Protein AF-A0AAW9TVH4-F1 (afdb_monomer)

Mean predicted aligned error: 14.15 Å

Sequence (121 aa):
MVLFCSDPHISPETKENAVSEFISYLFAILVVGPLQAEISERLRGVPSTEIVQAGRACVAAEAPRLLQRAQEDWGWAAANAVGVSVGLIDPASLLAGQNADCDRLVQVLSQSSGGNGDDEA

Structure (mmCIF, N/CA/C/O backbone):
data_AF-A0AAW9TVH4-F1
#
_entry.id   AF-A0AAW9TVH4-F1
#
loop_
_atom_site.group_PDB
_atom_site.id
_atom_site.type_symbol
_atom_site.label_atom_id
_atom_site.label_alt_id
_atom_site.label_comp_id
_atom_site.label_asym_id
_atom_site.label_entity_id
_atom_site.label_seq_id
_atom_site.pdbx_PDB_ins_code
_atom_site.Cartn_x
_atom_site.Cartn_y
_atom_site.Cartn_z
_atom_site.occupancy
_atom_site.B_iso_or_equiv
_atom_site.auth_seq_id
_atom_site.auth_comp_id
_atom_site.auth_asym_id
_atom_site.auth_atom_id
_atom_site.pdbx_PDB_model_num
ATOM 1 N N . MET A 1 1 ? 10.743 4.991 18.189 1.00 36.19 1 MET A N 1
ATOM 2 C CA . MET A 1 1 ? 11.741 4.371 17.294 1.00 36.19 1 MET A CA 1
ATOM 3 C C . MET A 1 1 ? 11.612 5.009 15.915 1.00 36.19 1 MET A C 1
ATOM 5 O O . MET A 1 1 ? 11.168 4.384 14.968 1.00 36.19 1 MET A O 1
ATOM 9 N N . VAL A 1 2 ? 11.919 6.300 15.836 1.00 37.19 2 VAL A N 1
ATOM 10 C CA . VAL A 1 2 ? 12.184 6.993 14.575 1.00 37.19 2 VAL A CA 1
ATOM 11 C C . VAL A 1 2 ? 13.697 6.962 14.490 1.00 37.19 2 VAL A C 1
ATOM 13 O O . VAL A 1 2 ? 14.363 7.597 15.306 1.00 37.19 2 VAL A O 1
ATOM 16 N N . LEU A 1 3 ? 14.233 6.134 13.599 1.00 36.94 3 LEU A N 1
ATOM 17 C CA . LEU A 1 3 ? 15.635 6.202 13.205 1.00 36.94 3 LEU A CA 1
ATOM 18 C C . LEU A 1 3 ? 15.798 7.499 12.405 1.00 36.94 3 LEU A C 1
ATOM 20 O O . LEU A 1 3 ? 15.817 7.503 11.181 1.00 36.94 3 LEU A O 1
ATOM 24 N N . PHE A 1 4 ? 15.828 8.622 13.123 1.00 43.50 4 PHE A N 1
ATOM 25 C CA . PHE A 1 4 ? 16.483 9.819 12.632 1.00 43.50 4 PHE A CA 1
ATOM 26 C C . PHE A 1 4 ? 17.945 9.434 12.457 1.00 43.50 4 PHE A C 1
ATOM 28 O O . PHE A 1 4 ? 18.582 8.984 13.409 1.00 43.50 4 PHE A O 1
ATOM 35 N N . CYS A 1 5 ? 18.449 9.563 11.237 1.00 39.28 5 CYS A N 1
ATOM 36 C CA . CYS A 1 5 ? 19.869 9.515 10.949 1.00 39.28 5 CYS A CA 1
ATOM 37 C C . CYS A 1 5 ? 20.583 10.544 11.837 1.00 39.28 5 CYS A C 1
ATOM 39 O O . CYS A 1 5 ? 20.646 11.728 11.519 1.00 39.28 5 CYS A O 1
ATOM 41 N N . SER A 1 6 ? 21.077 10.094 12.988 1.00 57.03 6 SER A N 1
ATOM 42 C CA . SER A 1 6 ? 22.138 10.761 13.722 1.00 57.03 6 SER A CA 1
ATOM 43 C C . SER A 1 6 ? 23.423 10.569 12.932 1.00 57.03 6 SER A C 1
ATOM 45 O O . SER A 1 6 ? 24.082 9.545 13.085 1.00 57.03 6 SER A O 1
ATOM 47 N N . ASP A 1 7 ? 23.783 11.563 12.125 1.00 41.31 7 ASP A N 1
ATOM 48 C CA . ASP A 1 7 ? 25.189 11.836 11.846 1.00 41.31 7 ASP A CA 1
ATOM 49 C C . ASP A 1 7 ? 25.525 13.281 12.265 1.00 41.31 7 ASP A C 1
ATOM 51 O O . ASP A 1 7 ? 25.044 14.241 11.656 1.00 41.31 7 ASP A O 1
ATOM 55 N N . PRO A 1 8 ? 26.282 13.460 13.361 1.00 55.34 8 PRO A N 1
ATOM 56 C CA . PRO A 1 8 ? 26.840 14.733 13.780 1.00 55.34 8 PRO A CA 1
ATOM 57 C C . PRO A 1 8 ? 28.221 14.937 13.141 1.00 55.34 8 PRO A C 1
ATOM 59 O O . PRO A 1 8 ? 29.240 14.881 13.828 1.00 55.34 8 PRO A O 1
ATOM 62 N N . HIS A 1 9 ? 28.278 15.211 11.840 1.00 41.50 9 HIS A N 1
ATOM 63 C CA . HIS A 1 9 ? 29.505 15.713 11.221 1.00 41.50 9 HIS A CA 1
ATOM 64 C C . HIS A 1 9 ? 29.212 16.822 10.208 1.00 41.50 9 HIS A C 1
ATOM 66 O O . HIS A 1 9 ? 29.322 16.676 8.993 1.00 41.50 9 HIS A O 1
ATOM 72 N N . ILE A 1 10 ? 28.841 17.984 10.749 1.00 51.88 10 ILE A N 1
ATOM 73 C CA . ILE A 1 10 ? 28.754 19.237 10.006 1.00 51.88 10 ILE A CA 1
ATOM 74 C C . ILE A 1 10 ? 30.182 19.675 9.616 1.00 51.88 10 ILE A C 1
ATOM 76 O O . ILE A 1 10 ? 30.981 20.083 10.456 1.00 51.88 10 ILE A O 1
ATOM 80 N N . SER A 1 11 ? 30.530 19.555 8.334 1.00 41.00 11 SER A N 1
ATOM 81 C CA . SER A 1 11 ? 31.696 20.216 7.734 1.00 41.00 11 SER A CA 1
ATOM 82 C C . SER A 1 11 ? 31.343 20.679 6.308 1.00 41.00 11 SER A C 1
ATOM 84 O O . SER A 1 11 ? 30.529 20.028 5.651 1.00 41.00 11 SER A O 1
ATOM 86 N N . PRO A 1 12 ? 31.840 21.844 5.856 1.00 50.72 12 PRO A N 1
ATOM 87 C CA . PRO A 1 12 ? 31.104 22.725 4.948 1.00 50.72 12 PRO A CA 1
ATOM 88 C C . PRO A 1 12 ? 31.398 22.488 3.458 1.00 50.72 12 PRO A C 1
ATOM 90 O O . PRO A 1 12 ? 32.434 22.910 2.957 1.00 50.72 12 PRO A O 1
ATOM 93 N N . GLU A 1 13 ? 30.430 21.937 2.723 1.00 49.34 13 GLU A N 1
ATOM 94 C CA . GLU A 1 13 ? 30.372 21.990 1.250 1.00 49.34 13 GLU A CA 1
ATOM 95 C C . GLU A 1 13 ? 29.101 22.761 0.833 1.00 49.34 13 GLU A C 1
ATOM 97 O O . GLU A 1 13 ? 28.044 22.214 0.520 1.00 49.34 13 GLU A O 1
ATOM 102 N N . THR A 1 14 ? 29.173 24.093 0.902 1.00 55.88 14 THR A N 1
ATOM 103 C CA . THR A 1 14 ? 28.037 25.041 0.866 1.00 55.88 14 THR A CA 1
ATOM 104 C C . THR A 1 14 ? 27.319 25.168 -0.497 1.00 55.88 14 THR A C 1
ATOM 106 O O . THR A 1 14 ? 26.547 26.104 -0.691 1.00 55.88 14 THR A O 1
ATOM 109 N N . LYS A 1 15 ? 27.536 24.266 -1.468 1.00 53.19 15 LYS A N 1
ATOM 110 C CA . LYS A 1 15 ? 26.851 24.317 -2.781 1.00 53.19 15 LYS A CA 1
ATOM 111 C C . LYS A 1 15 ? 25.937 23.126 -3.086 1.00 53.19 15 LYS A C 1
ATOM 113 O O . LYS A 1 15 ? 24.888 23.347 -3.685 1.00 53.19 15 LYS A O 1
ATOM 118 N N . GLU A 1 16 ? 26.252 21.915 -2.633 1.00 57.00 16 GLU A N 1
ATOM 119 C CA . GLU A 1 16 ? 25.417 20.720 -2.880 1.00 57.00 16 GLU A CA 1
ATOM 120 C C . GLU A 1 16 ? 24.282 20.545 -1.859 1.00 57.00 16 GLU A C 1
ATOM 122 O O . GLU A 1 16 ? 23.209 20.034 -2.190 1.00 57.00 16 GLU A O 1
ATOM 127 N N . ASN A 1 17 ? 24.444 21.095 -0.653 1.00 56.56 17 ASN A N 1
ATOM 128 C CA . ASN A 1 17 ? 23.432 21.016 0.404 1.00 56.56 17 ASN A CA 1
ATOM 129 C C . ASN A 1 17 ? 22.156 21.802 0.073 1.00 56.56 17 ASN A C 1
ATOM 131 O O . ASN A 1 17 ? 21.079 21.420 0.512 1.00 56.56 17 ASN A O 1
ATOM 135 N N . ALA A 1 18 ? 22.251 22.866 -0.731 1.00 68.88 18 ALA A N 1
ATOM 136 C CA . ALA A 1 18 ? 21.094 23.684 -1.091 1.00 68.88 18 ALA A CA 1
ATOM 137 C C . ALA A 1 18 ? 20.080 22.907 -1.942 1.00 68.88 18 ALA A C 1
ATOM 139 O O . ALA A 1 18 ? 18.878 23.095 -1.784 1.00 68.88 18 ALA A O 1
ATOM 140 N N . VAL A 1 19 ? 20.556 22.014 -2.818 1.00 76.94 19 VAL A N 1
ATOM 141 C CA . VAL A 1 19 ? 19.687 21.191 -3.671 1.00 76.94 19 VAL A CA 1
ATOM 142 C C . VAL A 1 19 ? 19.042 20.076 -2.851 1.00 76.94 19 VAL A C 1
ATOM 144 O O . VAL A 1 19 ? 17.841 19.858 -2.972 1.00 76.94 19 VAL A O 1
ATOM 147 N N . SER A 1 20 ? 19.807 19.420 -1.974 1.00 81.56 20 SER A N 1
ATOM 148 C CA . SER A 1 20 ? 19.280 18.373 -1.089 1.00 81.56 20 SER A CA 1
ATOM 149 C C . SER A 1 20 ? 18.246 18.922 -0.093 1.00 81.56 20 SER A C 1
ATOM 151 O O . SER A 1 20 ? 17.144 18.384 0.011 1.00 81.56 20 SER A O 1
ATOM 153 N N . GLU A 1 21 ? 18.539 20.052 0.561 1.00 79.31 21 GLU A N 1
ATOM 154 C CA . GLU A 1 21 ? 17.604 20.749 1.460 1.00 79.31 21 GLU A CA 1
ATOM 155 C C . GLU A 1 21 ? 16.351 21.226 0.720 1.00 79.31 21 GLU A C 1
ATOM 157 O O . GLU A 1 21 ? 15.237 21.053 1.210 1.00 79.31 21 GLU A O 1
ATOM 162 N N . PHE A 1 22 ? 16.506 21.773 -0.490 1.00 85.31 22 PHE A N 1
ATOM 163 C CA . PHE A 1 22 ? 15.375 22.201 -1.310 1.00 85.31 22 PHE A CA 1
ATOM 164 C C . PHE A 1 22 ? 14.485 21.023 -1.717 1.00 85.31 22 PHE A C 1
ATOM 166 O O . PHE A 1 22 ? 13.265 21.120 -1.602 1.00 85.31 22 PHE A O 1
ATOM 173 N N . ILE A 1 23 ? 15.066 19.895 -2.138 1.00 84.88 23 ILE A N 1
ATOM 174 C CA . ILE A 1 23 ? 14.305 18.688 -2.492 1.00 84.88 23 ILE A CA 1
ATOM 175 C C . ILE A 1 23 ? 13.609 18.102 -1.257 1.00 84.88 23 ILE A C 1
ATOM 177 O O . ILE A 1 23 ? 12.433 17.752 -1.338 1.00 84.88 23 ILE A O 1
ATOM 181 N N . SER A 1 24 ? 14.285 18.050 -0.107 1.00 82.38 24 SER A N 1
ATOM 182 C CA . SER A 1 24 ? 13.698 17.598 1.162 1.00 82.38 24 SER A CA 1
ATOM 183 C C . SER A 1 24 ? 12.522 18.487 1.594 1.00 82.38 24 SE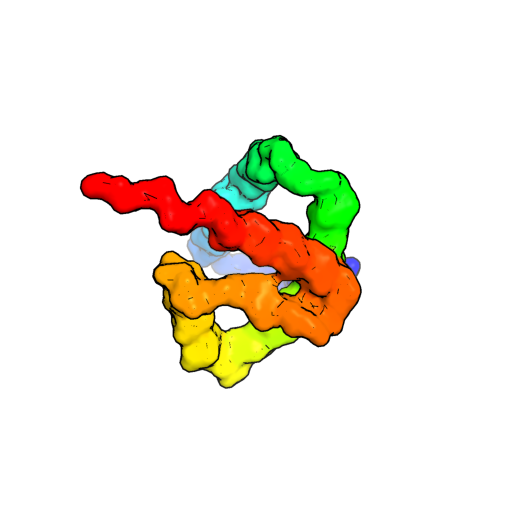R A C 1
ATOM 185 O O . SER A 1 24 ? 11.448 17.995 1.949 1.00 82.38 24 SER A O 1
ATOM 187 N N . TYR A 1 25 ? 12.672 19.808 1.467 1.00 82.19 25 TYR A N 1
ATOM 188 C CA . TYR A 1 25 ? 11.626 20.788 1.764 1.00 82.19 25 TYR A CA 1
ATOM 189 C C . TYR A 1 25 ? 10.443 20.704 0.790 1.00 82.19 25 TYR A C 1
ATOM 191 O O . TYR A 1 25 ? 9.285 20.738 1.212 1.00 82.19 25 TYR A O 1
ATOM 199 N N . LEU A 1 26 ? 10.713 20.522 -0.507 1.00 82.06 26 LEU A N 1
ATOM 200 C CA . LEU A 1 26 ? 9.676 20.270 -1.507 1.00 82.06 26 LEU A CA 1
ATOM 201 C C . LEU A 1 26 ? 8.928 18.972 -1.217 1.00 82.06 26 LEU A C 1
ATOM 203 O O . LEU A 1 26 ? 7.707 18.959 -1.316 1.00 82.06 26 LEU A O 1
ATOM 207 N N . PHE A 1 27 ? 9.616 17.905 -0.814 1.00 82.19 27 PHE A N 1
ATOM 208 C CA . PHE A 1 27 ? 8.966 16.652 -0.439 1.00 82.19 27 PHE A CA 1
ATOM 209 C C . PHE A 1 27 ? 8.090 16.835 0.810 1.00 82.19 27 PHE A C 1
ATOM 211 O O . PHE A 1 27 ? 6.944 16.392 0.838 1.00 82.19 27 PHE A O 1
ATOM 218 N N . ALA A 1 28 ? 8.561 17.568 1.820 1.00 80.25 28 ALA A N 1
ATOM 219 C CA . ALA A 1 28 ? 7.755 17.889 2.996 1.00 80.25 28 ALA A CA 1
ATOM 220 C C . ALA A 1 28 ? 6.484 18.685 2.630 1.00 80.25 28 ALA A C 1
ATOM 222 O O . ALA A 1 28 ? 5.390 18.353 3.085 1.00 80.25 28 ALA A O 1
ATOM 223 N N . ILE A 1 29 ? 6.584 19.694 1.764 1.00 76.44 29 ILE A N 1
ATOM 224 C CA . ILE A 1 29 ? 5.424 20.521 1.394 1.00 76.44 29 ILE A CA 1
ATOM 225 C C . ILE A 1 29 ? 4.492 19.807 0.419 1.00 76.44 29 ILE A C 1
ATOM 227 O O . ILE A 1 29 ? 3.280 19.900 0.583 1.00 76.44 29 ILE A O 1
ATOM 231 N N . LEU A 1 30 ? 5.033 19.108 -0.581 1.00 74.94 30 LEU A N 1
ATOM 232 C CA . LEU A 1 30 ? 4.274 18.505 -1.682 1.00 74.94 30 LEU A CA 1
ATOM 233 C C . LEU A 1 30 ? 3.852 17.059 -1.428 1.00 74.94 30 LEU A C 1
ATOM 235 O O . LEU A 1 30 ? 3.011 16.555 -2.161 1.00 74.94 30 LEU A O 1
ATOM 239 N N . VAL A 1 31 ? 4.405 16.379 -0.423 1.00 73.50 31 VAL A N 1
ATOM 240 C CA . VAL A 1 31 ? 3.998 15.012 -0.059 1.00 73.50 31 VAL A CA 1
ATOM 241 C C . VAL A 1 31 ? 3.352 14.999 1.321 1.00 73.50 31 VAL A C 1
ATOM 243 O O . VAL A 1 31 ? 2.240 14.501 1.461 1.00 73.50 31 VAL A O 1
ATOM 246 N N . VAL A 1 32 ? 3.972 15.599 2.344 1.00 67.38 32 VAL A N 1
ATOM 247 C CA . VAL A 1 32 ? 3.408 15.576 3.713 1.00 67.38 32 VAL A CA 1
ATOM 248 C C . VA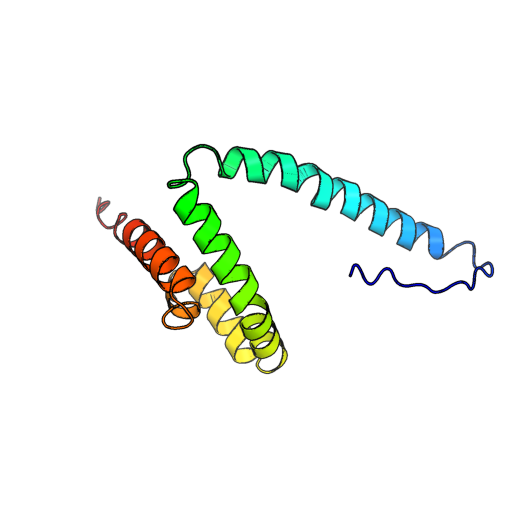L A 1 32 ? 2.243 16.562 3.870 1.00 67.38 32 VAL A C 1
ATOM 250 O O . VAL A 1 32 ? 1.262 16.250 4.549 1.00 67.38 32 VAL A O 1
ATOM 253 N N . GLY A 1 33 ? 2.329 17.732 3.229 1.00 64.25 33 GLY A N 1
ATOM 254 C CA . GLY A 1 33 ? 1.272 18.749 3.215 1.00 64.25 33 GLY A CA 1
ATOM 255 C C . GLY A 1 33 ? -0.046 18.269 2.583 1.00 64.25 33 GLY A C 1
ATOM 256 O O . GLY A 1 33 ? -1.065 18.236 3.277 1.00 64.25 33 GLY A O 1
ATOM 257 N N . PRO A 1 34 ? -0.066 17.873 1.297 1.00 61.56 34 PRO A N 1
ATOM 258 C CA . PRO A 1 34 ? -1.301 17.494 0.614 1.00 61.56 34 PRO A CA 1
ATOM 259 C C . PRO A 1 34 ? -1.884 16.164 1.091 1.00 61.56 34 PRO A C 1
ATOM 261 O O . PRO A 1 34 ? -3.108 16.022 1.080 1.00 61.56 34 PRO A O 1
ATOM 264 N N . LEU A 1 35 ? -1.066 15.224 1.590 1.00 57.75 35 LEU A N 1
ATOM 265 C CA . LEU A 1 35 ? -1.598 13.945 2.069 1.00 57.75 35 LEU A CA 1
ATOM 266 C C . LEU A 1 35 ? -2.628 14.110 3.190 1.00 57.75 35 LEU A C 1
ATOM 268 O O . LEU A 1 35 ? -3.616 13.385 3.218 1.00 57.75 35 LEU A O 1
ATOM 272 N N . GLN A 1 36 ? -2.449 15.054 4.112 1.00 57.19 36 GLN A N 1
ATOM 273 C CA . GLN A 1 36 ? -3.334 15.146 5.279 1.00 57.19 36 GLN A CA 1
ATOM 274 C C . GLN A 1 36 ? -4.752 15.626 4.928 1.00 57.19 36 GLN A C 1
ATOM 276 O O . GLN A 1 36 ? -5.730 15.152 5.517 1.00 57.19 36 GLN A O 1
ATOM 281 N N . ALA A 1 37 ? -4.874 16.525 3.948 1.00 61.25 37 ALA A N 1
ATOM 282 C CA . ALA A 1 37 ? -6.167 17.004 3.464 1.00 61.25 37 ALA A CA 1
ATOM 283 C C . ALA A 1 37 ? -6.858 15.950 2.589 1.00 61.25 37 ALA A C 1
ATOM 285 O O . ALA A 1 37 ? -8.054 15.706 2.748 1.00 61.25 37 ALA A O 1
ATOM 286 N N . GLU A 1 38 ? -6.099 15.277 1.721 1.00 63.09 38 GLU A N 1
ATOM 287 C CA . GLU A 1 38 ? -6.656 14.277 0.814 1.00 63.09 38 GLU A CA 1
ATOM 288 C C . GLU A 1 38 ? -7.057 12.991 1.544 1.00 63.09 38 GLU A C 1
ATOM 290 O O . GLU A 1 38 ? -8.140 12.475 1.293 1.00 63.09 38 GLU A O 1
ATOM 295 N N . ILE A 1 39 ? -6.265 12.505 2.507 1.00 67.50 39 ILE A N 1
ATOM 296 C CA . ILE A 1 39 ? -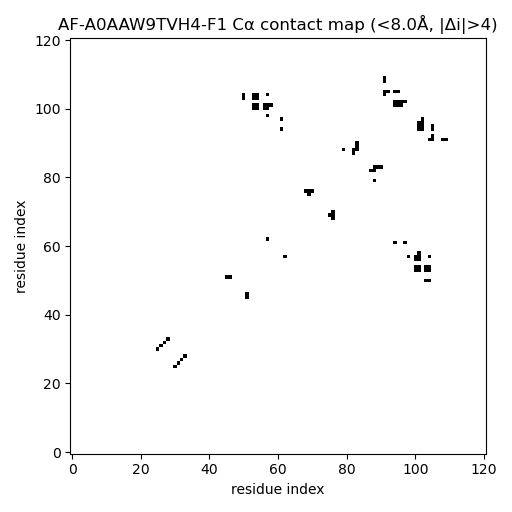6.631 11.325 3.309 1.00 67.50 39 ILE A CA 1
ATOM 297 C C . ILE A 1 39 ? -7.925 11.595 4.076 1.00 67.50 39 ILE A C 1
ATOM 299 O O . ILE A 1 39 ? -8.816 10.756 4.070 1.00 67.50 39 ILE A O 1
ATOM 303 N N . SER A 1 40 ? -8.062 12.770 4.694 1.00 64.75 40 SER A N 1
ATOM 304 C CA . SER A 1 40 ? -9.276 13.128 5.437 1.00 64.75 40 SER A CA 1
ATOM 305 C C . SER A 1 40 ? -10.511 13.197 4.532 1.00 64.75 40 SER A C 1
ATOM 307 O O . SER A 1 40 ? -11.580 12.752 4.939 1.00 64.75 40 SER A O 1
ATOM 309 N N . GLU A 1 41 ? -10.365 13.712 3.306 1.00 68.19 41 GLU A N 1
ATOM 310 C CA . GLU A 1 41 ? -11.442 13.778 2.309 1.00 68.19 41 GLU A CA 1
ATOM 311 C C . GLU A 1 41 ? -11.806 12.395 1.761 1.00 68.19 41 GLU A C 1
ATOM 313 O O . GLU A 1 41 ? -12.976 12.032 1.722 1.00 68.19 41 GLU A O 1
ATOM 318 N N . ARG A 1 42 ? -10.809 11.576 1.409 1.00 64.31 42 ARG A N 1
ATOM 319 C CA . ARG A 1 42 ? -11.000 10.179 0.979 1.00 64.31 42 ARG A CA 1
ATOM 320 C C . ARG A 1 42 ? -11.595 9.326 2.098 1.00 64.31 42 ARG A C 1
ATOM 322 O O . ARG A 1 42 ? -12.246 8.324 1.820 1.00 64.31 42 ARG A O 1
ATOM 329 N N . LEU A 1 43 ? -11.375 9.729 3.355 1.00 66.00 43 LEU A N 1
ATOM 330 C CA . LEU A 1 43 ? -11.973 9.102 4.524 1.00 66.00 43 LEU A CA 1
ATOM 331 C C . LEU A 1 43 ? -13.425 9.564 4.802 1.00 66.00 43 LEU A C 1
ATOM 333 O O . LEU A 1 43 ? -14.089 9.016 5.686 1.00 66.00 43 LEU A O 1
ATOM 337 N N . ARG A 1 44 ? -13.966 10.548 4.068 1.00 65.56 44 ARG A N 1
ATOM 338 C CA . ARG A 1 44 ? -15.387 10.919 4.170 1.00 65.56 44 ARG A CA 1
ATOM 339 C C . ARG A 1 44 ? -16.230 9.895 3.412 1.00 65.56 44 ARG A C 1
ATOM 341 O O . ARG A 1 44 ? -16.233 9.865 2.189 1.00 65.56 44 ARG A O 1
ATOM 348 N N . GLY A 1 45 ? -16.959 9.060 4.151 1.00 65.50 45 GLY A N 1
ATOM 349 C CA . GLY A 1 45 ? -17.858 8.048 3.579 1.00 65.50 45 GLY A CA 1
ATOM 350 C C . GLY A 1 45 ? -17.244 6.657 3.387 1.00 65.50 45 GLY A C 1
ATOM 351 O O . GLY A 1 45 ? -17.884 5.800 2.786 1.00 65.50 45 GLY A O 1
ATOM 352 N N . VAL A 1 46 ? -16.038 6.404 3.910 1.00 64.69 46 VAL A N 1
ATOM 353 C CA . VAL A 1 46 ? -15.486 5.034 3.998 1.00 64.69 46 VAL A CA 1
ATOM 354 C C . VAL A 1 46 ? -16.302 4.188 4.978 1.00 64.69 46 VAL A C 1
ATOM 356 O O . VAL A 1 46 ? -17.025 4.737 5.818 1.00 64.69 46 VAL A O 1
ATOM 359 N N . PRO A 1 47 ? -16.160 2.851 4.898 1.00 63.88 47 PRO A N 1
ATOM 360 C CA . PRO A 1 47 ? -16.817 1.919 5.798 1.00 63.88 47 PRO A CA 1
ATOM 361 C C . PRO A 1 47 ? -16.540 2.242 7.272 1.00 63.88 47 PRO A C 1
ATOM 363 O O . PRO A 1 47 ? -15.661 3.046 7.591 1.00 63.88 47 PRO A O 1
ATOM 366 N N . SER A 1 48 ? -17.289 1.593 8.170 1.00 74.62 48 SER A N 1
ATOM 367 C CA . SER A 1 48 ? -17.204 1.794 9.622 1.00 74.62 48 SER A CA 1
ATOM 368 C C . SER A 1 48 ? -15.761 1.979 10.110 1.00 74.62 48 SER A C 1
AT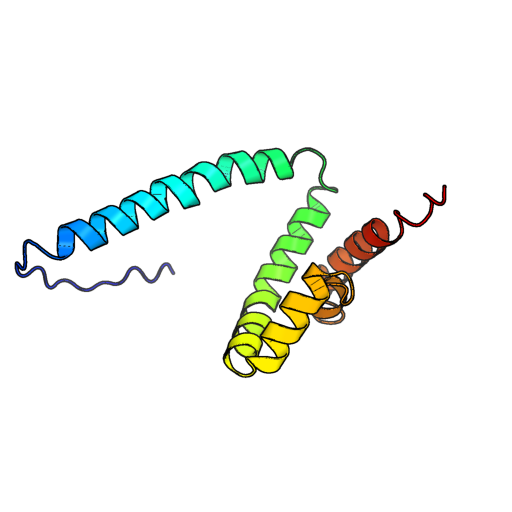OM 370 O O . SER A 1 48 ? -14.823 1.359 9.606 1.00 74.62 48 SER A O 1
ATOM 372 N N . THR A 1 49 ? -15.570 2.822 11.128 1.00 81.12 49 THR A N 1
ATOM 373 C CA . THR A 1 49 ? -14.253 3.077 11.745 1.00 81.12 49 THR A CA 1
ATOM 374 C C . THR A 1 49 ? -13.494 1.788 12.083 1.00 81.12 49 THR A C 1
ATOM 376 O O . THR A 1 49 ? -12.266 1.766 12.036 1.00 81.12 49 THR A O 1
ATOM 379 N N . GLU A 1 50 ? -14.223 0.704 12.351 1.00 82.38 50 GLU A N 1
ATOM 380 C CA . GLU A 1 50 ? -13.714 -0.652 12.531 1.00 82.38 50 GLU A CA 1
ATOM 381 C C . GLU A 1 50 ? -13.004 -1.223 11.290 1.00 82.38 50 GLU A C 1
ATOM 383 O O . GLU A 1 50 ? -11.899 -1.744 11.418 1.00 82.38 50 GLU A O 1
ATOM 388 N N . ILE A 1 51 ? -13.571 -1.093 10.088 1.00 84.06 51 ILE A N 1
ATOM 389 C CA . ILE A 1 51 ? -12.957 -1.588 8.843 1.00 84.06 51 ILE A CA 1
ATOM 390 C C . ILE A 1 51 ? -11.693 -0.792 8.514 1.00 84.06 51 ILE A C 1
ATOM 392 O O . ILE A 1 51 ? -10.685 -1.367 8.110 1.00 84.06 51 ILE A O 1
ATOM 396 N N . VAL A 1 52 ? -11.702 0.524 8.744 1.00 86.88 52 VAL A N 1
ATOM 397 C CA . VAL A 1 52 ? -10.503 1.363 8.571 1.00 86.88 52 VAL A CA 1
ATOM 398 C C . VAL A 1 52 ? -9.413 0.975 9.578 1.00 86.88 52 VAL A C 1
ATOM 400 O O . VAL A 1 52 ? -8.224 0.987 9.254 1.00 86.88 52 VAL A O 1
ATOM 403 N N . GLN A 1 53 ? -9.791 0.619 10.807 1.00 89.25 53 GLN A N 1
ATOM 404 C CA . GLN A 1 53 ? -8.857 0.120 11.815 1.00 89.25 53 GLN A CA 1
ATOM 405 C C . GLN A 1 53 ? -8.274 -1.245 11.416 1.00 89.25 53 GLN A C 1
ATOM 407 O O . GLN A 1 53 ? -7.056 -1.412 11.470 1.00 89.25 53 GLN A O 1
ATOM 412 N N . ALA A 1 54 ? -9.118 -2.178 10.964 1.00 89.25 54 ALA A N 1
ATOM 413 C CA . ALA A 1 54 ? -8.702 -3.495 10.483 1.00 89.25 54 ALA A CA 1
ATOM 414 C C . ALA A 1 54 ? -7.782 -3.378 9.259 1.00 89.25 54 ALA A C 1
ATOM 416 O O . ALA A 1 54 ? -6.724 -3.996 9.218 1.00 89.25 54 ALA A O 1
ATOM 417 N N . G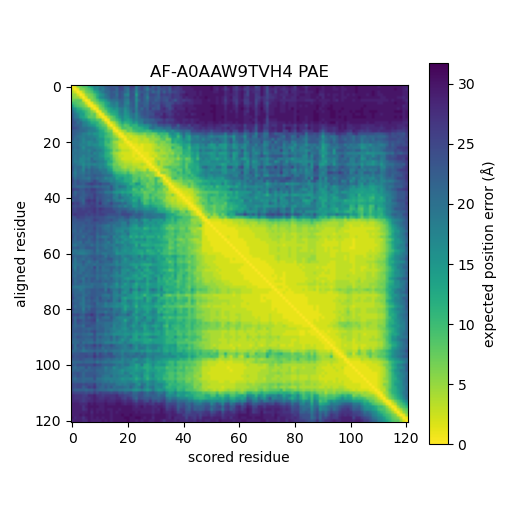LY A 1 55 ? -8.106 -2.502 8.305 1.00 90.06 55 GLY A N 1
ATOM 418 C CA . GLY A 1 55 ? -7.253 -2.263 7.145 1.00 90.06 55 GLY A CA 1
ATOM 419 C C . GLY A 1 55 ? -5.880 -1.707 7.526 1.00 90.06 55 GLY A C 1
ATOM 420 O O . GLY A 1 55 ? -4.862 -2.196 7.040 1.00 90.06 55 GLY A O 1
ATOM 421 N N . ARG A 1 56 ? -5.823 -0.750 8.463 1.00 90.12 56 ARG A N 1
ATOM 422 C CA . ARG A 1 56 ? -4.546 -0.243 8.997 1.00 90.12 56 ARG A CA 1
ATOM 423 C C . ARG A 1 56 ? -3.734 -1.336 9.691 1.00 90.12 56 ARG A C 1
ATOM 425 O 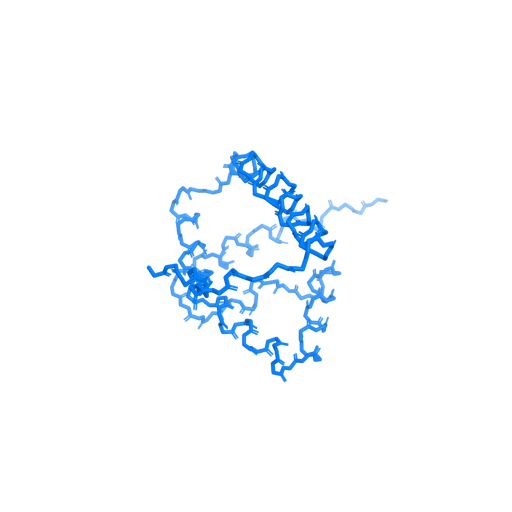O . ARG A 1 56 ? -2.524 -1.390 9.488 1.00 90.12 56 ARG A O 1
ATOM 432 N N . ALA A 1 57 ? -4.380 -2.199 10.474 1.00 92.56 57 ALA A N 1
ATOM 433 C CA . ALA A 1 57 ? -3.722 -3.320 11.143 1.00 92.56 57 ALA A CA 1
ATOM 434 C C . ALA A 1 57 ? -3.186 -4.355 10.138 1.00 92.56 57 ALA A C 1
ATOM 436 O O . ALA A 1 57 ? -2.023 -4.745 10.226 1.00 92.56 57 ALA A O 1
ATOM 437 N N . CYS A 1 58 ? -3.990 -4.721 9.136 1.00 92.50 58 CYS A N 1
ATOM 438 C CA . CYS A 1 58 ? -3.590 -5.617 8.054 1.00 92.50 58 CYS A CA 1
ATOM 439 C C . CYS A 1 58 ? -2.373 -5.077 7.290 1.00 92.50 58 CYS A C 1
ATOM 441 O O . CYS A 1 58 ? -1.362 -5.768 7.174 1.00 92.50 58 CYS A O 1
ATOM 443 N N . VAL A 1 59 ? -2.429 -3.822 6.828 1.00 91.44 59 VAL A N 1
ATOM 444 C CA . VAL A 1 59 ? -1.321 -3.191 6.092 1.00 91.44 59 VAL A CA 1
ATOM 445 C C . VAL A 1 59 ? -0.071 -3.096 6.966 1.00 91.44 59 VAL A C 1
ATOM 447 O O . VAL A 1 59 ? 1.014 -3.423 6.498 1.00 91.44 59 VAL A O 1
ATOM 450 N N . ALA A 1 60 ? -0.196 -2.703 8.236 1.00 93.25 60 ALA A N 1
ATOM 451 C CA . ALA A 1 60 ? 0.952 -2.618 9.139 1.00 93.25 60 ALA A CA 1
ATOM 452 C C . ALA A 1 60 ? 1.638 -3.978 9.365 1.00 93.25 60 ALA A C 1
ATOM 454 O O . ALA A 1 60 ? 2.855 -4.019 9.542 1.00 93.25 60 ALA A O 1
ATOM 455 N N . ALA A 1 61 ? 0.874 -5.073 9.345 1.00 92.25 61 ALA A N 1
ATOM 456 C CA . ALA A 1 61 ? 1.401 -6.424 9.495 1.00 92.25 61 ALA A CA 1
ATOM 457 C C . ALA A 1 61 ? 2.002 -6.977 8.190 1.00 92.25 61 ALA A C 1
ATOM 459 O O . ALA A 1 61 ? 3.079 -7.570 8.218 1.00 92.25 61 ALA A O 1
ATOM 460 N N . GLU A 1 62 ? 1.329 -6.778 7.053 1.00 92.56 62 GLU A N 1
ATOM 461 C CA . GLU A 1 62 ? 1.643 -7.485 5.805 1.00 92.56 62 GLU A CA 1
ATOM 462 C C . GLU A 1 62 ? 2.494 -6.670 4.817 1.00 92.56 62 GLU A C 1
ATOM 464 O O . GLU A 1 62 ? 3.284 -7.234 4.054 1.00 92.56 62 GLU A O 1
ATOM 469 N N . ALA A 1 63 ? 2.400 -5.335 4.840 1.00 91.19 63 ALA A N 1
ATOM 470 C CA . ALA A 1 63 ? 3.137 -4.484 3.903 1.00 91.19 63 ALA A CA 1
ATOM 471 C C . ALA A 1 63 ? 4.661 -4.703 3.926 1.00 91.19 63 ALA A C 1
ATOM 473 O O . ALA A 1 63 ? 5.246 -4.756 2.842 1.00 91.19 63 ALA A O 1
ATOM 474 N N . PRO A 1 64 ? 5.331 -4.894 5.085 1.00 93.38 64 PRO A N 1
ATOM 475 C CA . PRO A 1 64 ? 6.764 -5.185 5.102 1.00 93.38 64 PRO A CA 1
ATOM 476 C C . PRO A 1 64 ? 7.124 -6.463 4.334 1.00 93.38 64 PRO A C 1
ATOM 478 O O . PRO A 1 64 ? 8.138 -6.497 3.638 1.00 93.38 64 PRO A O 1
ATOM 481 N N . ARG A 1 65 ? 6.277 -7.498 4.404 1.00 91.88 65 ARG A N 1
ATOM 482 C CA . ARG A 1 65 ? 6.508 -8.776 3.718 1.00 91.88 65 ARG A CA 1
ATOM 483 C C . ARG A 1 65 ? 6.340 -8.644 2.206 1.00 91.88 65 ARG A C 1
ATOM 485 O O . ARG A 1 65 ? 7.169 -9.145 1.445 1.00 91.88 65 ARG A O 1
ATOM 492 N N . LEU A 1 66 ? 5.293 -7.946 1.764 1.00 92.12 66 LEU A N 1
ATOM 493 C CA . LEU A 1 66 ? 5.080 -7.642 0.344 1.00 92.12 66 LEU A CA 1
ATOM 494 C C . LEU A 1 66 ? 6.216 -6.784 -0.221 1.00 92.12 66 LEU A C 1
ATOM 496 O O . LEU A 1 66 ? 6.691 -7.047 -1.324 1.00 92.12 66 LEU A O 1
ATOM 500 N N . LEU A 1 67 ? 6.700 -5.811 0.555 1.00 94.12 67 LEU A N 1
ATOM 501 C CA . LEU A 1 67 ? 7.826 -4.964 0.170 1.00 94.12 67 LEU A CA 1
ATOM 502 C C . LEU A 1 67 ? 9.135 -5.755 0.078 1.00 94.12 67 LEU A C 1
ATOM 504 O O . LEU A 1 67 ? 9.921 -5.538 -0.842 1.00 94.12 67 LEU A O 1
ATOM 508 N N . GLN A 1 68 ? 9.379 -6.685 1.001 1.00 95.44 68 GLN A N 1
ATOM 509 C CA . GLN A 1 68 ? 10.537 -7.571 0.916 1.00 95.44 68 GLN A CA 1
ATOM 510 C C . GLN A 1 68 ? 10.470 -8.438 -0.347 1.00 95.44 68 GLN A C 1
ATOM 512 O O . GLN A 1 68 ? 11.425 -8.471 -1.121 1.00 95.44 68 GLN A O 1
ATOM 517 N N . ARG A 1 69 ? 9.313 -9.051 -0.624 1.00 94.00 69 ARG A N 1
ATOM 518 C CA . ARG A 1 69 ? 9.123 -9.849 -1.841 1.00 94.00 69 ARG A CA 1
ATOM 519 C C . ARG A 1 69 ? 9.307 -9.0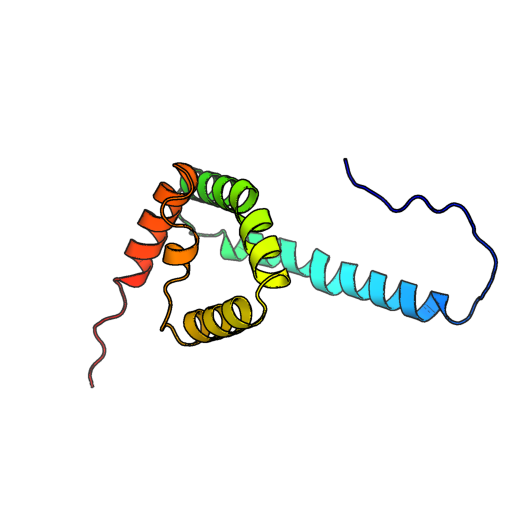29 -3.114 1.00 94.00 69 ARG A C 1
ATOM 521 O O . ARG A 1 69 ? 9.905 -9.524 -4.058 1.00 94.00 69 ARG A O 1
ATOM 528 N N . ALA A 1 70 ? 8.811 -7.796 -3.150 1.00 94.81 70 ALA A N 1
ATOM 529 C CA . ALA A 1 70 ? 8.959 -6.933 -4.316 1.00 94.81 70 ALA A CA 1
ATOM 530 C C . ALA A 1 70 ? 10.426 -6.576 -4.610 1.00 94.81 70 ALA A C 1
ATOM 532 O O . ALA A 1 70 ? 10.796 -6.411 -5.768 1.00 94.81 70 ALA A O 1
ATOM 533 N N . GLN A 1 71 ? 11.260 -6.478 -3.571 1.00 95.69 71 GLN A N 1
ATOM 534 C CA . GLN A 1 71 ? 12.698 -6.241 -3.718 1.00 95.69 71 GLN A CA 1
ATOM 535 C C . GLN A 1 71 ? 13.448 -7.498 -4.173 1.00 95.69 71 GLN A C 1
ATOM 537 O O . GLN A 1 71 ? 14.385 -7.400 -4.965 1.00 95.69 71 GLN A O 1
ATOM 542 N N . GLU A 1 72 ? 13.046 -8.667 -3.672 1.00 97.81 72 GLU A N 1
ATOM 543 C CA . GLU A 1 72 ? 13.652 -9.958 -4.018 1.00 97.81 72 GLU A CA 1
ATOM 544 C C . GLU A 1 72 ? 13.235 -10.443 -5.417 1.00 97.81 72 GLU A C 1
ATOM 546 O O . GLU A 1 72 ? 14.032 -11.058 -6.124 1.00 97.81 72 GLU A O 1
ATOM 551 N N . ASP A 1 73 ? 12.003 -10.142 -5.833 1.00 97.06 73 ASP A N 1
ATOM 552 C CA . ASP A 1 73 ? 11.410 -10.572 -7.097 1.00 97.06 73 ASP A CA 1
ATOM 553 C C . ASP A 1 73 ? 10.782 -9.383 -7.842 1.00 97.06 73 ASP A C 1
ATOM 555 O O . ASP A 1 73 ? 9.577 -9.108 -7.783 1.00 97.06 73 ASP A O 1
ATOM 559 N N . TRP A 1 74 ? 11.636 -8.684 -8.592 1.00 94.94 74 TRP A N 1
ATOM 560 C CA . TRP A 1 74 ? 11.234 -7.569 -9.449 1.00 94.94 74 TRP A CA 1
ATOM 561 C C . TRP A 1 74 ? 10.238 -7.977 -10.543 1.00 94.94 74 TRP A C 1
ATOM 563 O O . TRP A 1 74 ? 9.405 -7.163 -10.946 1.00 94.94 74 TRP A O 1
ATOM 573 N N . GLY A 1 75 ? 10.296 -9.226 -11.021 1.00 97.31 75 GLY A N 1
ATOM 574 C CA . GLY A 1 75 ? 9.383 -9.735 -12.046 1.00 97.31 75 GLY A CA 1
ATOM 575 C C . GLY A 1 75 ? 7.965 -9.892 -11.504 1.00 97.31 75 GLY A C 1
ATOM 576 O O . GLY A 1 75 ? 7.006 -9.418 -12.118 1.00 97.31 75 GLY A O 1
ATOM 577 N N . TRP A 1 76 ? 7.838 -10.481 -10.314 1.00 95.31 76 TRP A N 1
ATOM 578 C CA . TRP A 1 76 ? 6.572 -10.565 -9.591 1.00 95.31 76 TRP A CA 1
ATOM 579 C C . TRP A 1 76 ? 6.010 -9.174 -9.288 1.00 95.31 76 TRP A C 1
ATOM 581 O O . TRP A 1 76 ? 4.824 -8.940 -9.527 1.00 95.31 76 TRP A O 1
ATOM 591 N N . ALA A 1 77 ? 6.844 -8.237 -8.826 1.00 96.38 77 ALA A N 1
ATOM 592 C CA . ALA A 1 77 ? 6.407 -6.873 -8.529 1.00 96.38 77 ALA A CA 1
ATOM 593 C C . ALA A 1 77 ? 5.843 -6.166 -9.771 1.00 96.38 77 ALA A C 1
ATOM 595 O O . ALA A 1 77 ? 4.731 -5.640 -9.728 1.00 96.38 77 ALA A O 1
ATOM 596 N N . ALA A 1 78 ? 6.573 -6.202 -10.890 1.00 96.81 78 ALA A N 1
ATOM 597 C CA . ALA A 1 78 ? 6.138 -5.583 -12.140 1.00 96.81 78 ALA A CA 1
ATOM 598 C C . ALA A 1 78 ? 4.844 -6.216 -12.675 1.00 96.81 78 ALA A C 1
ATOM 600 O O . ALA A 1 78 ? 3.911 -5.498 -13.035 1.00 96.81 78 ALA A O 1
ATOM 601 N N . ALA A 1 79 ? 4.757 -7.551 -12.680 1.00 95.75 79 ALA A N 1
ATOM 602 C CA . ALA A 1 79 ? 3.574 -8.263 -13.155 1.00 95.75 79 ALA A CA 1
ATOM 603 C C . ALA A 1 79 ? 2.327 -7.936 -12.320 1.00 95.75 79 ALA A C 1
ATOM 605 O O . ALA A 1 79 ? 1.268 -7.666 -12.885 1.00 95.75 79 ALA A O 1
ATOM 606 N N . ASN A 1 80 ? 2.453 -7.904 -10.989 1.00 94.38 80 ASN A N 1
ATOM 607 C CA . ASN A 1 80 ? 1.334 -7.578 -10.104 1.00 94.38 80 ASN A CA 1
ATOM 608 C C . ASN A 1 80 ? 0.954 -6.098 -10.171 1.00 94.38 80 ASN A C 1
ATOM 610 O O . ASN A 1 80 ? -0.232 -5.786 -10.202 1.00 94.38 80 ASN A O 1
ATOM 614 N N . ALA A 1 81 ? 1.926 -5.188 -10.273 1.00 93.88 81 ALA A N 1
ATOM 615 C CA . ALA A 1 81 ? 1.648 -3.764 -10.441 1.00 93.88 81 ALA A CA 1
ATOM 616 C C . ALA A 1 81 ? 0.858 -3.489 -11.728 1.00 93.88 81 ALA A C 1
ATOM 618 O O . ALA A 1 81 ? -0.162 -2.796 -11.695 1.00 93.88 81 ALA A O 1
ATOM 619 N N . VAL A 1 82 ? 1.288 -4.070 -12.853 1.00 96.88 82 VAL A N 1
ATOM 620 C CA . VAL A 1 82 ? 0.563 -3.956 -14.126 1.00 96.88 82 VAL A CA 1
ATOM 621 C C . VAL A 1 82 ? -0.800 -4.630 -14.016 1.00 96.88 82 VAL A C 1
ATOM 623 O O . VAL A 1 82 ? -1.802 -4.002 -14.340 1.00 96.88 82 VAL A O 1
ATOM 626 N N . GLY A 1 83 ? -0.854 -5.867 -13.515 1.00 94.25 83 GLY A N 1
ATOM 627 C CA . GLY A 1 83 ? -2.089 -6.640 -13.413 1.00 94.25 83 GLY A CA 1
ATOM 628 C C . GLY A 1 83 ? -3.161 -5.955 -12.571 1.00 94.25 83 GLY A C 1
ATOM 629 O O . GLY A 1 83 ? -4.307 -5.899 -13.001 1.00 94.25 83 GLY A O 1
ATOM 630 N N . VAL A 1 84 ? -2.797 -5.365 -11.430 1.00 93.12 84 VAL A N 1
ATOM 631 C CA . VAL A 1 84 ? -3.727 -4.569 -10.611 1.00 93.12 84 VAL A CA 1
ATOM 632 C C . VAL A 1 84 ? -4.174 -3.314 -11.361 1.00 93.12 84 VAL A C 1
ATOM 634 O O . VAL A 1 84 ? -5.359 -2.996 -11.377 1.00 93.12 84 VAL A O 1
ATOM 637 N N . SER A 1 85 ? -3.251 -2.626 -12.039 1.00 91.25 85 SER A N 1
ATOM 638 C CA . SER A 1 85 ? -3.556 -1.385 -12.766 1.00 91.25 85 SER A CA 1
ATOM 639 C C . SER A 1 85 ? -4.538 -1.589 -13.923 1.00 91.25 85 SER A C 1
ATOM 641 O O . SER A 1 85 ? -5.348 -0.708 -14.197 1.00 91.25 85 SER A O 1
ATOM 643 N N . VAL A 1 86 ? -4.474 -2.739 -14.603 1.00 94.81 86 VAL A N 1
ATOM 644 C CA . VAL A 1 86 ? -5.396 -3.088 -15.699 1.00 94.81 86 VAL A CA 1
ATOM 645 C C . VAL A 1 86 ? -6.586 -3.945 -15.243 1.00 94.81 86 VAL A C 1
ATOM 647 O O . VAL A 1 86 ? -7.356 -4.405 -16.080 1.00 94.81 86 VAL A O 1
ATOM 650 N N . GLY A 1 87 ? -6.735 -4.183 -13.934 1.00 89.50 87 GLY A N 1
ATOM 651 C CA . GLY A 1 87 ? -7.836 -4.964 -13.354 1.00 89.50 87 GLY A CA 1
ATOM 652 C C . GLY A 1 87 ? -7.765 -6.480 -13.585 1.00 89.50 87 GLY A C 1
ATOM 653 O O . GLY A 1 87 ? -8.741 -7.181 -13.340 1.00 89.50 87 GLY A O 1
ATOM 654 N N . LEU A 1 88 ? -6.628 -7.007 -14.044 1.00 92.31 88 LEU A N 1
ATOM 655 C CA . LEU A 1 88 ? -6.404 -8.448 -14.220 1.00 92.31 88 LEU A CA 1
ATOM 656 C C . LEU A 1 88 ? -6.102 -9.175 -12.904 1.00 92.31 88 LEU A C 1
ATOM 658 O O . LEU A 1 88 ? -6.308 -10.383 -12.812 1.00 92.31 88 LEU A O 1
ATOM 662 N N . ILE A 1 89 ? -5.571 -8.465 -11.908 1.00 91.25 89 ILE A N 1
ATOM 663 C CA . ILE A 1 89 ? -5.235 -9.019 -10.593 1.00 91.25 89 ILE A CA 1
ATOM 664 C C . ILE A 1 89 ? -6.017 -8.248 -9.541 1.00 91.25 89 ILE A C 1
ATOM 666 O O . ILE A 1 89 ? -5.891 -7.029 -9.445 1.00 91.25 89 ILE A O 1
ATOM 670 N N . ASP A 1 90 ? -6.796 -8.966 -8.733 1.00 88.94 90 ASP A N 1
ATOM 671 C CA . ASP A 1 90 ? -7.463 -8.375 -7.578 1.00 88.94 90 ASP A CA 1
ATOM 672 C C . ASP A 1 90 ? -6.405 -8.071 -6.504 1.00 88.94 90 ASP A C 1
ATOM 674 O O . ASP A 1 90 ? -5.766 -9.009 -6.009 1.00 88.94 90 ASP A O 1
ATOM 678 N N . PRO A 1 91 ? -6.201 -6.801 -6.106 1.00 85.88 91 PRO A N 1
ATOM 679 C CA . PRO A 1 91 ? -5.275 -6.468 -5.034 1.00 85.88 91 PRO A CA 1
ATOM 680 C C . PRO A 1 91 ? -5.612 -7.211 -3.738 1.00 85.88 91 PRO A C 1
ATOM 682 O O . PRO A 1 91 ? -4.690 -7.581 -3.022 1.00 85.88 91 PRO A O 1
ATOM 685 N N . ALA A 1 92 ? -6.885 -7.510 -3.455 1.00 88.88 92 ALA A N 1
ATOM 686 C CA . ALA A 1 92 ? -7.299 -8.238 -2.256 1.00 88.88 92 ALA A CA 1
ATOM 687 C C . ALA A 1 92 ? -6.717 -9.665 -2.204 1.00 88.88 92 ALA A C 1
ATOM 689 O O . ALA A 1 92 ? -6.400 -10.165 -1.124 1.00 88.88 92 ALA A O 1
ATOM 690 N N . SER A 1 93 ? -6.474 -10.291 -3.361 1.00 89.44 93 SER A N 1
ATOM 691 C CA . SER A 1 93 ? -5.821 -11.606 -3.445 1.00 89.44 93 SER A CA 1
ATOM 692 C C . SER A 1 93 ? -4.376 -11.600 -2.936 1.00 89.44 93 SER A C 1
ATOM 694 O O . SER A 1 93 ? -3.885 -12.631 -2.482 1.00 89.44 93 SER A O 1
ATOM 696 N N . LEU A 1 94 ? -3.711 -10.436 -2.938 1.00 88.56 94 LEU A N 1
ATOM 697 C CA . LEU A 1 94 ? -2.352 -10.274 -2.412 1.00 88.56 94 LEU A CA 1
ATOM 698 C C . LEU A 1 94 ? -2.311 -10.235 -0.879 1.00 88.56 94 LEU A C 1
ATOM 700 O O . LEU A 1 94 ? -1.250 -10.463 -0.301 1.00 88.56 94 LEU A O 1
ATOM 704 N N . LEU A 1 95 ? -3.442 -9.927 -0.236 1.00 88.12 95 LEU A N 1
ATOM 705 C CA . LEU A 1 95 ? -3.581 -9.849 1.222 1.00 88.12 95 LEU A CA 1
ATOM 706 C C . LEU A 1 95 ? -4.360 -11.037 1.815 1.00 88.12 95 LEU A C 1
ATOM 708 O O . LEU A 1 95 ? -4.392 -11.197 3.035 1.00 88.12 95 LEU A O 1
ATOM 712 N N . ALA A 1 96 ? -5.009 -11.850 0.980 1.00 82.25 96 ALA A N 1
ATOM 713 C CA . ALA A 1 96 ? -5.861 -12.948 1.420 1.00 82.25 96 ALA A CA 1
ATOM 714 C C . ALA A 1 96 ? -5.080 -14.035 2.179 1.00 82.25 96 ALA A C 1
ATOM 716 O O . ALA A 1 96 ? -4.000 -14.447 1.757 1.00 82.25 96 ALA A O 1
ATOM 717 N N . GLY A 1 97 ? -5.654 -14.535 3.281 1.00 80.00 97 GLY A N 1
ATOM 718 C CA . GLY A 1 97 ? -5.095 -15.661 4.038 1.00 80.00 97 GLY A CA 1
ATOM 719 C C . GLY A 1 97 ? -3.911 -15.309 4.945 1.00 80.00 97 GLY A C 1
ATOM 720 O O . GLY A 1 97 ? -3.277 -16.215 5.484 1.00 80.00 97 GLY A O 1
ATOM 721 N N . GLN A 1 98 ? -3.619 -14.018 5.131 1.00 84.94 98 GLN A N 1
ATOM 722 C CA . GLN A 1 98 ? -2.490 -13.565 5.946 1.00 84.94 98 GLN A CA 1
ATOM 723 C C . GLN A 1 98 ? -2.840 -13.451 7.437 1.00 84.94 98 GLN A C 1
ATOM 725 O O . GLN A 1 98 ? -2.101 -13.951 8.285 1.00 84.94 98 GLN A O 1
ATOM 730 N N . ASN A 1 99 ? -3.956 -12.795 7.780 1.00 87.94 99 ASN A N 1
ATOM 731 C CA . ASN A 1 99 ? -4.463 -12.684 9.152 1.00 87.94 99 ASN A CA 1
ATOM 732 C C . ASN A 1 99 ? -5.948 -12.263 9.185 1.00 87.94 99 ASN A C 1
ATOM 734 O O . ASN A 1 99 ? -6.504 -11.829 8.179 1.00 87.94 99 ASN A O 1
ATOM 738 N N . ALA A 1 100 ? -6.563 -12.316 10.374 1.00 88.00 100 ALA A N 1
ATOM 739 C CA . ALA A 1 100 ? -7.982 -12.001 10.570 1.00 88.00 100 ALA A CA 1
ATOM 740 C C . ALA A 1 100 ? -8.370 -10.542 10.238 1.00 88.00 100 ALA A C 1
ATOM 742 O O . ALA A 1 100 ? -9.519 -10.270 9.886 1.00 88.00 100 ALA A O 1
ATOM 743 N N . ASP A 1 101 ? -7.441 -9.588 10.348 1.00 90.38 101 ASP A N 1
ATOM 744 C CA . ASP A 1 101 ? -7.687 -8.194 9.959 1.00 90.38 101 ASP A CA 1
ATOM 745 C C . ASP A 1 101 ? -7.663 -8.027 8.433 1.00 90.38 101 ASP A C 1
ATOM 747 O O . ASP A 1 101 ? -8.477 -7.285 7.877 1.00 90.38 101 ASP A O 1
ATOM 751 N N . CYS A 1 102 ? -6.788 -8.765 7.749 1.00 91.19 102 CYS A N 1
ATOM 752 C CA . CYS A 1 102 ? -6.740 -8.842 6.296 1.00 91.19 102 CYS A CA 1
ATOM 753 C C . CYS A 1 102 ? -7.963 -9.559 5.731 1.00 91.19 102 CYS A C 1
ATOM 755 O O . CYS A 1 102 ? -8.527 -9.075 4.758 1.00 91.19 102 CYS A O 1
ATOM 757 N N . ASP A 1 103 ? -8.446 -10.626 6.368 1.00 91.25 103 ASP A N 1
ATOM 758 C CA . ASP A 1 103 ? -9.656 -11.325 5.920 1.00 91.25 103 ASP A CA 1
ATOM 759 C C . ASP A 1 103 ? -10.890 -10.407 5.969 1.00 91.25 103 ASP A C 1
ATOM 761 O O . ASP A 1 103 ? -11.673 -10.354 5.016 1.00 91.25 103 ASP A O 1
ATOM 765 N N . ARG A 1 104 ? -11.027 -9.605 7.038 1.00 88.94 104 ARG A N 1
ATOM 766 C CA . ARG A 1 104 ? -12.078 -8.576 7.137 1.00 88.94 104 ARG A CA 1
ATOM 767 C C . ARG A 1 104 ? -11.947 -7.513 6.047 1.00 88.94 104 ARG A C 1
ATOM 769 O O . ARG A 1 104 ? -12.954 -7.120 5.461 1.00 88.94 104 ARG A O 1
ATOM 776 N N . LEU A 1 105 ? -10.727 -7.051 5.765 1.00 88.38 105 LEU A N 1
ATOM 777 C CA . LEU A 1 105 ? -10.482 -6.077 4.701 1.00 88.38 105 LEU A CA 1
ATOM 778 C C . LEU A 1 105 ? -10.814 -6.656 3.315 1.00 88.38 105 LEU A C 1
ATOM 780 O O . LEU A 1 105 ? -11.514 -6.009 2.540 1.00 88.38 105 LEU A O 1
ATOM 784 N N . VAL A 1 106 ? -10.360 -7.876 3.018 1.00 90.69 106 VAL A N 1
ATOM 785 C CA . VAL A 1 106 ? -10.611 -8.576 1.750 1.00 90.69 106 VAL A CA 1
ATOM 786 C C . VAL A 1 106 ? -12.108 -8.740 1.519 1.00 90.69 106 VAL A C 1
ATOM 788 O O . VAL A 1 106 ? -12.589 -8.399 0.445 1.00 90.69 106 VAL A O 1
ATOM 791 N N . GLN A 1 107 ? -12.873 -9.142 2.538 1.00 87.62 107 GLN A N 1
ATOM 792 C CA . GLN A 1 107 ? -14.327 -9.269 2.420 1.00 87.62 107 GLN A CA 1
ATOM 793 C C . GLN A 1 107 ? -14.997 -7.955 1.981 1.00 8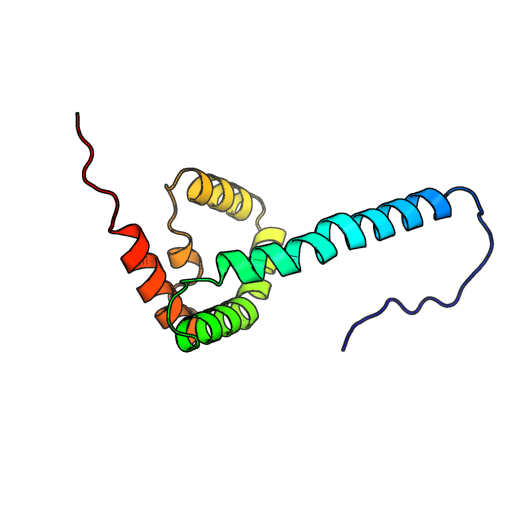7.62 107 GLN A C 1
ATOM 795 O O . GLN A 1 107 ? -15.941 -7.974 1.190 1.00 87.62 107 GLN A O 1
ATOM 800 N N . VAL A 1 108 ? -14.528 -6.809 2.478 1.00 85.62 108 VAL A N 1
ATOM 801 C CA . VAL A 1 108 ? -15.052 -5.488 2.093 1.00 85.62 108 VAL A CA 1
ATOM 802 C C . VAL A 1 108 ? -14.630 -5.119 0.668 1.00 85.62 108 VAL A C 1
ATOM 804 O O . VAL A 1 108 ? -15.454 -4.644 -0.113 1.00 85.62 108 VAL A O 1
ATOM 807 N N . LEU A 1 109 ? -13.370 -5.370 0.304 1.00 83.75 109 LEU A N 1
ATOM 808 C CA . LEU A 1 109 ? -12.838 -5.065 -1.030 1.00 83.75 109 LEU A CA 1
ATOM 809 C C . LEU A 1 109 ? -13.487 -5.921 -2.131 1.00 83.75 109 LEU A C 1
ATOM 811 O O . LEU A 1 109 ? -13.815 -5.407 -3.203 1.00 83.75 109 LEU A O 1
ATOM 815 N N . SER A 1 110 ? -13.750 -7.199 -1.855 1.00 81.81 110 SER A N 1
ATOM 816 C CA . SER A 1 110 ? -14.430 -8.099 -2.792 1.00 81.81 110 SER A CA 1
ATOM 817 C C . SER A 1 110 ? -15.899 -7.715 -3.005 1.00 81.81 110 SER A C 1
ATOM 819 O O . SER A 1 110 ? -16.408 -7.847 -4.115 1.00 81.81 110 SER A O 1
ATOM 821 N N . GLN A 1 111 ? -16.574 -7.173 -1.983 1.00 74.06 111 GLN A N 1
ATOM 822 C CA . GLN A 1 111 ? -17.933 -6.631 -2.128 1.00 74.06 111 GLN A CA 1
ATOM 823 C C . GLN A 1 111 ? -17.966 -5.373 -3.006 1.00 74.06 111 GLN A C 1
ATOM 825 O O . GLN A 1 111 ? -18.903 -5.199 -3.778 1.00 74.06 111 GLN A O 1
ATOM 830 N N . SER A 1 112 ? -16.938 -4.520 -2.929 1.00 65.06 112 SER A N 1
ATOM 831 C CA . SER A 1 112 ? -16.829 -3.337 -3.794 1.00 65.06 112 SER A CA 1
ATOM 832 C C . SER A 1 112 ? -16.500 -3.689 -5.249 1.00 65.06 112 SER A C 1
ATOM 834 O O . SER A 1 112 ? -16.898 -2.958 -6.151 1.00 65.06 112 SER A O 1
ATOM 836 N N . SER A 1 113 ? -15.776 -4.786 -5.485 1.00 59.75 113 SER A N 1
ATOM 837 C CA . SER A 1 113 ? -15.369 -5.210 -6.834 1.00 59.75 113 SER A CA 1
ATOM 838 C C . SER A 1 113 ? -16.483 -5.934 -7.602 1.00 59.75 113 SER A C 1
ATOM 840 O O . SER A 1 113 ? -16.454 -5.982 -8.827 1.00 59.75 113 SER A O 1
ATOM 842 N N . GLY A 1 114 ? -17.503 -6.448 -6.908 1.00 51.34 114 GLY A N 1
ATOM 843 C CA . GLY A 1 114 ? -18.681 -7.082 -7.514 1.00 51.34 114 GLY A CA 1
ATOM 844 C C . GLY A 1 114 ? -19.775 -6.119 -8.004 1.00 51.34 114 GLY A C 1
ATOM 845 O O . GLY A 1 114 ? -20.867 -6.582 -8.313 1.00 51.34 114 GLY A O 1
ATOM 846 N N . GLY A 1 115 ? -19.525 -4.803 -8.034 1.00 45.81 115 GLY A N 1
ATOM 847 C CA . GLY A 1 115 ? -20.547 -3.773 -8.282 1.00 45.81 115 GLY A CA 1
ATOM 848 C C . GLY A 1 115 ? -20.591 -3.137 -9.678 1.00 45.81 115 GLY A C 1
ATOM 849 O O . GLY A 1 115 ? -21.414 -2.254 -9.877 1.00 45.81 115 GLY A O 1
ATOM 850 N N . ASN A 1 116 ? -19.744 -3.539 -10.635 1.00 48.09 116 ASN A N 1
ATOM 851 C CA . ASN A 1 116 ? -19.624 -2.860 -11.938 1.00 48.09 116 ASN A CA 1
ATOM 852 C C . ASN A 1 116 ? -19.689 -3.851 -13.116 1.00 48.09 116 ASN A C 1
ATOM 854 O O . ASN A 1 116 ? -18.703 -4.079 -13.814 1.00 48.09 116 ASN A O 1
ATOM 858 N N . GLY A 1 117 ? -20.856 -4.477 -13.291 1.00 47.72 117 GLY A N 1
ATOM 859 C CA . GLY A 1 117 ? -21.118 -5.480 -14.328 1.00 47.72 117 GLY A CA 1
ATOM 860 C C . GLY A 1 117 ? -22.213 -5.134 -15.338 1.00 47.72 117 GLY A C 1
ATOM 861 O O . GLY A 1 117 ? -22.484 -5.979 -16.179 1.00 47.72 117 GLY A O 1
ATOM 862 N N . ASP A 1 118 ? -22.815 -3.940 -15.302 1.00 53.84 118 ASP A N 1
ATOM 863 C CA . ASP A 1 118 ? -23.949 -3.602 -16.172 1.00 53.84 118 ASP A CA 1
ATOM 864 C C . ASP A 1 118 ? -23.786 -2.197 -16.775 1.00 53.84 118 ASP A C 1
ATOM 866 O O . ASP A 1 118 ? -24.277 -1.230 -16.214 1.00 53.84 118 ASP A O 1
ATOM 870 N N . ASP A 1 119 ? -23.094 -2.077 -17.909 1.00 45.47 119 ASP A N 1
ATOM 871 C CA . ASP A 1 119 ? -23.333 -1.001 -18.885 1.00 45.47 119 ASP A CA 1
ATOM 872 C C . ASP A 1 119 ? -22.885 -1.498 -20.270 1.00 45.47 119 ASP A C 1
ATOM 874 O O . ASP A 1 119 ? -21.816 -1.185 -20.796 1.00 45.47 119 ASP A O 1
ATOM 878 N N . GLU A 1 120 ? -23.730 -2.365 -20.825 1.00 51.09 120 GLU A N 1
ATOM 879 C CA . GLU A 1 120 ? -23.814 -2.682 -22.246 1.00 51.09 120 GLU A CA 1
ATOM 880 C C . GLU A 1 120 ? -24.756 -1.659 -22.903 1.00 51.09 120 GLU A C 1
ATOM 882 O 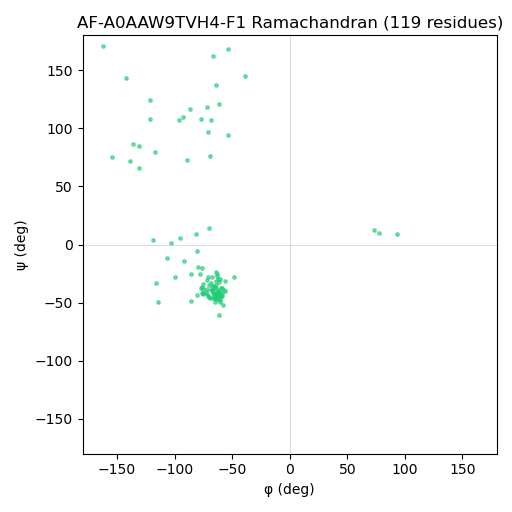O . GLU A 1 120 ? -25.938 -1.609 -22.558 1.00 51.09 120 GLU A O 1
ATOM 887 N N . ALA A 1 121 ? -24.240 -0.838 -23.827 1.00 40.47 121 ALA A N 1
ATOM 888 C CA . ALA A 1 121 ? -25.012 -0.128 -24.857 1.00 40.47 121 ALA A CA 1
ATOM 889 C C . ALA A 1 121 ? -24.110 0.328 -26.016 1.00 40.47 121 ALA A C 1
ATOM 891 O O . ALA A 1 121 ? -23.159 1.104 -25.765 1.00 40.47 121 ALA A O 1
#

Secondary structure (DSSP, 8-state):
-------------TTTHHHHHHHHHHHIIIIIHHHHHHHHHHTTT-S-HHHHHHHHHHHHHHHHHHHHHHHH-HHHHHHHHHHHHTTSS-GGGGTTTS-HHHHHHHHHHHHHHTT------

pLDDT: mean 76.2, std 18.04, range [36.19, 97.81]

Foldseek 3Di:
DPPPPDDPDDDDPPPPVVVVVVVVVCCCCVPVVVCVVVVVVVPVPDPDPLLVVLVVVLCVVCVVVVVVCCVVCVPVVVVQVVCVVVVNDQVLVVSPPPDPSSPSNSVVSVVVVPPPDDDDD

Radius of gyration: 20.08 Å; Cα contacts (8 Å, |Δi|>4): 50; chains: 1; bounding box: 57×41×42 Å

Solvent-accessible surface area (backbone atoms only — not comparable to full-atom values): 7336 Å² total; per-residue (Å²): 140,77,87,67,85,84,72,96,75,94,72,93,60,92,69,64,52,59,57,54,51,48,52,53,51,48,45,48,54,69,47,60,50,52,45,60,60,48,52,56,54,68,53,62,85,54,72,60,73,65,54,56,50,27,39,51,53,28,46,70,66,45,46,65,57,54,53,51,49,35,70,78,34,55,65,61,38,53,53,50,55,50,26,40,74,73,66,76,36,66,69,48,68,79,44,55,89,74,46,76,36,23,42,56,37,31,59,54,52,54,59,63,67,72,70,82,85,84,86,89,134

Organism: Rhizobium meliloti (NCBI:txid382)